Protein AF-A0A3Y6SQ77-F1 (afdb_monomer_lite)

Organism: Escherichia coli (NCBI:txid562)

Foldseek 3Di:
DWKWKAWPVVRDIDIDDQLAEEEEEDDVPTDIDIADPPPRHHDPQWDWDDDPQWIWTARPVRNYIYIHPNVCVVVDD

Radius of gyration: 12.24 Å; chains: 1; bounding box: 35×20×28 Å

pLDDT: mean 90.55, std 7.33, range [55.47, 97.12]

Sequence (77 aa):
MKMIFTGKVSGEKTVLTAGARHTVKAQAGEQYGLVDEVTGLVPDGVEADRSGDDLILRKKEDDTEIRIEGFWEECQP

Secondary structure (DSSP, 8-state):
-EEEEEETTTTEEEEEETT-EEEEE--TT--EEEEETTT-SPPTTEEEEEETTEEEEEEGGGTEEEEEETTTTS---

Structure (mmCIF, N/CA/C/O backbone):
data_AF-A0A3Y6SQ77-F1
#
_entry.id   AF-A0A3Y6SQ77-F1
#
loop_
_atom_site.group_PDB
_atom_site.id
_atom_site.type_symbol
_atom_site.label_atom_id
_atom_site.label_alt_id
_atom_site.label_comp_id
_atom_site.label_asym_id
_atom_site.label_entity_id
_atom_site.label_seq_id
_atom_site.pdbx_PDB_ins_code
_atom_site.Cartn_x
_atom_site.Cartn_y
_atom_site.Cartn_z
_atom_site.occupancy
_atom_site.B_iso_or_equiv
_atom_site.auth_seq_id
_atom_site.auth_comp_id
_atom_site.auth_asym_id
_atom_site.auth_atom_id
_atom_site.pdbx_PDB_model_num
ATOM 1 N N . MET A 1 1 ? 11.351 -2.757 -11.013 1.00 72.38 1 MET A N 1
ATOM 2 C CA . MET A 1 1 ? 11.148 -1.438 -10.372 1.00 72.38 1 MET A CA 1
ATOM 3 C C . MET A 1 1 ? 11.289 -1.591 -8.859 1.00 72.38 1 MET A C 1
ATOM 5 O O . MET A 1 1 ? 11.063 -2.698 -8.374 1.00 72.38 1 MET A O 1
ATOM 9 N N . LYS A 1 2 ? 11.696 -0.543 -8.131 1.00 86.94 2 LYS A N 1
ATOM 10 C CA . LYS A 1 2 ? 11.677 -0.519 -6.659 1.00 86.94 2 LYS A CA 1
ATOM 11 C C . LYS A 1 2 ? 10.735 0.585 -6.205 1.00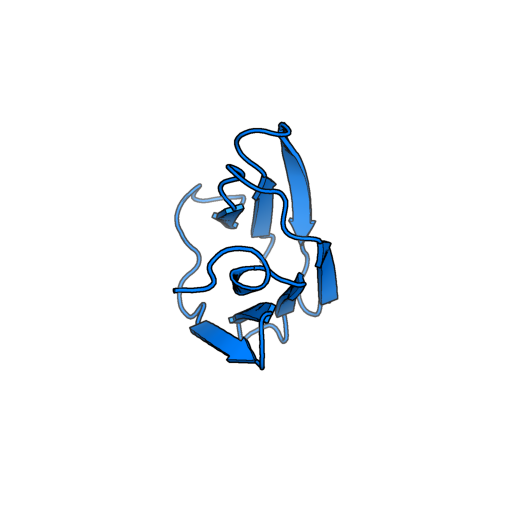 86.94 2 LYS A C 1
ATOM 13 O O . LYS A 1 2 ? 10.924 1.737 -6.581 1.00 86.94 2 LYS A O 1
ATOM 18 N N . MET A 1 3 ? 9.735 0.224 -5.418 1.00 91.69 3 MET A N 1
ATOM 19 C CA . MET A 1 3 ? 8.799 1.177 -4.831 1.00 91.69 3 MET A CA 1
ATOM 20 C C . MET A 1 3 ? 9.117 1.352 -3.355 1.00 91.69 3 MET A C 1
ATOM 22 O O . MET A 1 3 ? 9.712 0.484 -2.722 1.00 91.69 3 MET A O 1
ATOM 26 N N . ILE A 1 4 ? 8.708 2.477 -2.802 1.00 94.31 4 ILE A N 1
ATOM 27 C CA . ILE A 1 4 ? 8.837 2.797 -1.396 1.00 94.31 4 ILE A CA 1
ATOM 28 C C . ILE A 1 4 ? 7.431 3.019 -0.868 1.00 94.31 4 ILE A C 1
ATOM 30 O O . ILE A 1 4 ? 6.766 3.989 -1.233 1.00 94.31 4 ILE A O 1
ATOM 34 N N . PHE A 1 5 ? 7.005 2.114 0.000 1.00 94.75 5 PHE A N 1
ATOM 35 C CA . PHE A 1 5 ? 5.834 2.300 0.836 1.00 94.75 5 PHE A CA 1
ATOM 36 C C . PHE A 1 5 ? 6.230 3.072 2.094 1.00 94.75 5 PHE A C 1
ATOM 38 O O . PHE A 1 5 ? 7.277 2.788 2.681 1.00 94.75 5 PHE A O 1
ATOM 45 N N . THR A 1 6 ? 5.427 4.053 2.496 1.00 94.81 6 THR A N 1
ATOM 46 C CA . THR A 1 6 ? 5.690 4.862 3.689 1.00 94.81 6 THR A CA 1
ATOM 47 C C . THR A 1 6 ? 4.462 5.026 4.569 1.00 94.81 6 THR A C 1
ATOM 49 O O . THR A 1 6 ? 3.364 5.234 4.064 1.00 94.81 6 THR A O 1
ATOM 52 N N . GLY A 1 7 ? 4.668 5.012 5.886 1.00 93.62 7 GLY A N 1
ATOM 53 C CA . GLY A 1 7 ? 3.757 5.599 6.869 1.00 93.62 7 GLY A CA 1
ATOM 54 C C . GLY A 1 7 ? 4.293 6.975 7.253 1.00 93.62 7 GLY A C 1
ATOM 55 O O . GLY A 1 7 ? 5.370 7.082 7.839 1.00 93.62 7 GLY A O 1
ATOM 56 N N . LYS A 1 8 ? 3.612 8.055 6.860 1.00 88.81 8 LYS A N 1
ATOM 57 C CA . LYS A 1 8 ? 4.136 9.422 7.027 1.00 88.81 8 LYS A CA 1
ATOM 58 C C . LYS A 1 8 ? 4.240 9.860 8.487 1.00 88.81 8 LYS A C 1
ATOM 60 O O . LYS A 1 8 ? 5.136 10.636 8.804 1.00 88.81 8 LYS A O 1
ATOM 65 N N . VAL A 1 9 ? 3.322 9.426 9.346 1.00 87.94 9 VAL A N 1
ATOM 66 C CA . VAL A 1 9 ? 3.244 9.822 10.758 1.00 87.94 9 VAL A CA 1
ATOM 67 C C . VAL A 1 9 ? 4.175 8.961 11.608 1.00 87.94 9 VAL A C 1
ATOM 69 O O . VAL A 1 9 ? 4.933 9.497 12.413 1.00 87.94 9 VAL A O 1
ATOM 72 N N . SER A 1 10 ? 4.176 7.646 11.393 1.00 87.56 10 SER A N 1
ATOM 73 C CA . SER A 1 10 ? 5.085 6.690 12.043 1.00 87.56 10 SER A CA 1
ATOM 74 C C . SER A 1 10 ? 6.532 6.784 11.552 1.00 87.56 10 SER A C 1
ATOM 76 O O . SER A 1 10 ? 7.450 6.354 12.251 1.00 87.56 10 SER A O 1
ATOM 78 N N . GLY A 1 11 ? 6.755 7.336 10.356 1.00 89.69 11 GLY A N 1
ATOM 79 C CA . GLY A 1 11 ? 8.055 7.317 9.689 1.00 89.69 11 GLY A CA 1
ATOM 80 C C . GLY A 1 11 ? 8.422 5.943 9.124 1.00 89.69 11 GLY A C 1
ATOM 81 O O . GLY A 1 11 ? 9.582 5.727 8.764 1.00 89.69 11 GLY A O 1
ATOM 82 N N . GLU A 1 12 ? 7.463 5.012 9.048 1.00 90.69 12 GLU A N 1
ATOM 83 C CA . GLU A 1 12 ? 7.676 3.705 8.439 1.00 90.69 12 GLU A CA 1
ATOM 84 C C . GLU A 1 12 ? 8.093 3.871 6.975 1.00 90.69 12 GLU A C 1
ATOM 86 O O . GLU A 1 12 ? 7.555 4.702 6.238 1.00 90.69 12 GLU A O 1
ATOM 91 N N . LYS A 1 13 ? 9.075 3.075 6.549 1.00 93.62 13 LYS A N 1
ATOM 92 C CA . LYS A 1 13 ? 9.561 3.058 5.174 1.00 93.62 13 LYS A CA 1
ATOM 93 C C . LYS A 1 13 ? 9.954 1.641 4.784 1.00 93.62 13 LYS A C 1
ATOM 95 O O . LYS A 1 13 ? 10.921 1.096 5.312 1.00 93.62 13 LYS A O 1
ATOM 100 N N . THR A 1 14 ? 9.262 1.098 3.793 1.00 94.62 14 THR A N 1
ATOM 101 C CA . THR A 1 14 ? 9.485 -0.255 3.281 1.00 94.62 14 THR A CA 1
ATOM 102 C C . THR A 1 14 ? 9.796 -0.192 1.794 1.00 94.62 14 THR A C 1
ATOM 104 O O . THR A 1 14 ? 9.022 0.354 1.010 1.00 94.62 14 THR A O 1
ATOM 107 N N . VAL A 1 15 ? 10.935 -0.755 1.389 1.00 94.06 15 VAL A N 1
ATOM 108 C CA . VAL A 1 15 ? 11.286 -0.898 -0.031 1.00 94.06 15 VAL A CA 1
ATOM 109 C C . VAL A 1 15 ? 10.656 -2.179 -0.570 1.00 94.06 15 VAL A C 1
ATOM 111 O O . VAL A 1 15 ? 10.877 -3.263 -0.035 1.00 94.06 15 VAL A O 1
ATOM 114 N N . LEU A 1 16 ? 9.892 -2.050 -1.648 1.00 93.31 16 LEU A N 1
ATOM 115 C CA . LEU A 1 16 ? 9.189 -3.124 -2.334 1.00 93.31 16 LEU A CA 1
ATOM 116 C C . LEU A 1 16 ? 9.870 -3.411 -3.669 1.00 93.31 16 LEU A C 1
ATOM 118 O O . LEU A 1 16 ? 10.096 -2.509 -4.479 1.00 93.31 16 LEU A O 1
ATOM 122 N N . THR A 1 17 ? 10.186 -4.676 -3.908 1.00 91.88 17 THR A N 1
ATOM 123 C CA . THR A 1 17 ? 10.659 -5.174 -5.204 1.00 91.88 17 THR A CA 1
ATOM 124 C C . THR A 1 17 ? 9.496 -5.737 -6.017 1.00 91.88 17 THR A C 1
ATOM 126 O O . THR A 1 17 ? 8.425 -5.986 -5.473 1.00 91.88 17 THR A O 1
ATOM 129 N N . ALA A 1 18 ? 9.707 -5.984 -7.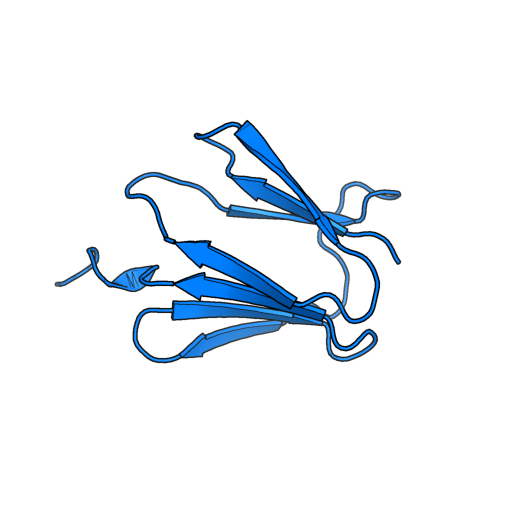312 1.00 90.81 18 ALA A N 1
ATOM 130 C CA . ALA A 1 18 ? 8.720 -6.691 -8.131 1.00 90.81 18 ALA A CA 1
ATOM 131 C C . ALA A 1 18 ? 8.315 -8.033 -7.483 1.00 90.81 18 ALA A C 1
ATOM 133 O O . ALA A 1 18 ? 9.163 -8.731 -6.919 1.00 90.81 18 ALA A O 1
ATOM 134 N N . GLY A 1 19 ? 7.025 -8.360 -7.538 1.00 92.25 19 GLY A N 1
ATOM 135 C CA . GLY A 1 19 ? 6.408 -9.523 -6.898 1.00 92.25 19 GLY A CA 1
ATOM 136 C C . GLY A 1 19 ? 6.233 -9.412 -5.380 1.00 92.25 19 GLY A C 1
ATOM 137 O O . GLY A 1 19 ? 5.898 -10.406 -4.734 1.00 92.25 19 GLY A O 1
ATOM 138 N N . ALA A 1 20 ? 6.509 -8.252 -4.770 1.00 93.81 20 ALA A N 1
ATOM 139 C CA . ALA A 1 20 ? 6.400 -8.109 -3.323 1.00 93.81 20 ALA A CA 1
ATOM 140 C C . ALA A 1 20 ? 4.939 -8.173 -2.861 1.00 93.81 20 ALA A C 1
ATOM 142 O O . ALA A 1 20 ? 4.041 -7.592 -3.468 1.00 93.81 20 ALA A O 1
ATOM 143 N N . ARG A 1 21 ? 4.720 -8.834 -1.724 1.00 95.50 21 ARG A N 1
ATOM 144 C CA . ARG A 1 21 ? 3.468 -8.756 -0.972 1.00 95.50 21 ARG A CA 1
ATOM 145 C C . ARG A 1 21 ? 3.767 -8.191 0.399 1.00 95.50 21 ARG A C 1
ATOM 147 O O . ARG A 1 21 ? 4.564 -8.765 1.140 1.00 95.50 21 ARG A O 1
ATOM 154 N N . HIS A 1 22 ? 3.158 -7.059 0.708 1.00 95.56 22 HIS A N 1
ATOM 155 C CA . HIS A 1 22 ? 3.346 -6.370 1.973 1.00 95.56 22 HIS A CA 1
ATOM 156 C C . HIS A 1 22 ? 2.009 -6.208 2.682 1.00 95.56 22 HIS A C 1
ATOM 158 O O . HIS A 1 22 ? 0.993 -5.926 2.052 1.00 95.56 22 HIS A O 1
ATOM 164 N N . THR A 1 23 ? 2.004 -6.400 3.994 1.00 96.12 23 THR A N 1
ATOM 165 C CA . THR A 1 23 ? 0.805 -6.261 4.816 1.00 96.12 23 THR A CA 1
ATOM 166 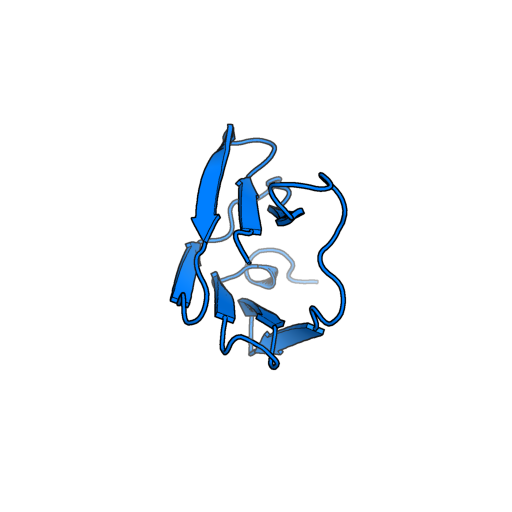C C . THR A 1 23 ? 1.152 -5.454 6.051 1.00 96.12 23 THR A C 1
ATOM 168 O O . THR A 1 23 ? 2.151 -5.737 6.713 1.00 96.12 23 THR A O 1
ATOM 171 N N . VAL A 1 24 ? 0.329 -4.455 6.341 1.00 95.12 24 VAL A N 1
ATOM 172 C CA . VAL A 1 24 ? 0.456 -3.569 7.496 1.00 95.12 24 VAL A CA 1
ATOM 173 C C . VAL A 1 24 ? -0.928 -3.323 8.080 1.00 95.12 24 VAL A C 1
ATOM 175 O O . VAL A 1 24 ? -1.913 -3.316 7.349 1.00 95.12 24 VAL A O 1
ATOM 178 N N . LYS A 1 25 ? -1.016 -3.119 9.394 1.00 94.50 25 LYS A N 1
ATOM 179 C CA . LYS A 1 25 ? -2.267 -2.714 10.039 1.00 94.50 25 LYS A CA 1
ATOM 180 C C . LYS A 1 25 ? -2.424 -1.204 9.992 1.00 94.50 25 LYS A C 1
ATOM 182 O O . LYS A 1 25 ? -1.472 -0.478 10.286 1.00 94.50 25 LYS A O 1
ATOM 187 N N . ALA A 1 26 ? -3.624 -0.750 9.658 1.00 92.94 26 ALA A N 1
ATOM 188 C CA . ALA A 1 26 ? -3.974 0.654 9.693 1.00 92.94 26 ALA A CA 1
ATOM 189 C C . ALA A 1 26 ? -3.792 1.224 11.105 1.00 92.94 26 ALA A C 1
ATOM 191 O O . ALA A 1 26 ? -4.131 0.589 12.104 1.00 92.94 26 ALA A O 1
ATOM 192 N N . GLN A 1 27 ? -3.263 2.440 11.184 1.00 91.00 27 GLN A N 1
ATOM 193 C CA . GLN A 1 27 ? -3.184 3.206 12.420 1.00 91.00 27 GLN A CA 1
ATOM 194 C C . GLN A 1 27 ? -4.035 4.467 12.276 1.00 91.00 27 GLN A C 1
ATOM 196 O O . GLN A 1 27 ? -3.940 5.184 11.280 1.00 91.00 27 GLN A O 1
ATOM 201 N N . ALA A 1 28 ? -4.878 4.751 13.270 1.00 87.31 28 ALA A N 1
ATOM 202 C CA . ALA A 1 28 ? -5.719 5.942 13.252 1.00 87.31 28 ALA A CA 1
ATOM 203 C C . ALA A 1 28 ? -4.859 7.215 13.155 1.00 87.31 28 ALA A C 1
ATOM 205 O O . ALA A 1 28 ? -3.931 7.419 13.937 1.00 87.31 28 ALA A O 1
ATOM 206 N N . GLY A 1 29 ? -5.174 8.071 12.181 1.00 88.69 29 GLY A N 1
ATOM 207 C CA . GLY A 1 29 ? -4.418 9.294 11.898 1.00 88.69 29 GLY A CA 1
ATOM 208 C C . GLY A 1 29 ? -3.155 9.099 11.051 1.00 88.69 29 GLY A C 1
ATOM 209 O O . GLY A 1 29 ? -2.510 10.093 10.722 1.00 88.69 29 GLY A O 1
ATOM 210 N N . GLU A 1 30 ? -2.809 7.869 10.663 1.00 91.94 30 GLU A N 1
ATOM 211 C CA . GLU A 1 30 ? -1.692 7.593 9.756 1.00 91.94 30 GLU A CA 1
ATOM 212 C C . GLU A 1 30 ? -2.033 7.959 8.304 1.00 91.94 30 GLU A C 1
ATOM 214 O O . GLU A 1 30 ? -3.185 7.910 7.866 1.00 91.94 30 GLU A O 1
ATOM 219 N N . GLN A 1 31 ? -1.008 8.333 7.539 1.00 92.25 31 GLN A N 1
ATOM 220 C CA . GLN A 1 31 ? -1.102 8.555 6.104 1.00 92.25 31 GLN A CA 1
ATOM 221 C C . GLN A 1 31 ? -0.109 7.659 5.381 1.00 92.25 31 GLN A C 1
ATOM 223 O O . GLN A 1 31 ? 1.106 7.821 5.510 1.00 92.25 31 GLN A O 1
ATOM 228 N N . TYR A 1 32 ? -0.636 6.775 4.546 1.00 93.19 32 TYR A N 1
ATOM 229 C CA . TYR A 1 32 ? 0.177 5.874 3.747 1.00 93.19 32 TYR A CA 1
ATOM 230 C C . TYR A 1 32 ? 0.541 6.498 2.399 1.00 93.19 32 TYR A C 1
ATOM 232 O O . TYR A 1 32 ? -0.284 7.140 1.746 1.00 93.19 32 TYR A O 1
ATOM 240 N N . GLY A 1 33 ? 1.794 6.329 1.989 1.00 92.69 33 GLY A N 1
ATOM 241 C CA . GLY A 1 33 ? 2.326 6.786 0.712 1.00 92.69 33 GLY A CA 1
ATOM 242 C C . GLY A 1 33 ? 2.956 5.643 -0.071 1.00 92.69 33 GLY A C 1
ATOM 243 O O . GLY A 1 33 ? 3.495 4.700 0.503 1.00 92.69 33 GLY A O 1
ATOM 244 N N . LEU A 1 34 ? 2.909 5.746 -1.396 1.00 93.06 34 LEU A N 1
ATOM 245 C CA . LEU A 1 34 ? 3.614 4.844 -2.296 1.00 93.06 34 LEU A CA 1
ATOM 246 C C . LEU A 1 34 ? 4.273 5.669 -3.398 1.00 93.06 34 LEU A C 1
ATOM 248 O O . LEU A 1 34 ? 3.590 6.385 -4.129 1.00 93.06 34 LEU A O 1
ATOM 252 N N . VAL A 1 35 ? 5.597 5.579 -3.496 1.00 92.75 35 VAL A N 1
ATOM 253 C CA . VAL A 1 35 ? 6.390 6.295 -4.505 1.00 92.75 35 VAL A CA 1
ATOM 254 C C . VAL A 1 35 ? 7.402 5.367 -5.161 1.00 92.75 35 VAL A C 1
ATOM 256 O O . VAL A 1 35 ? 7.855 4.402 -4.553 1.00 92.75 35 VAL A O 1
ATOM 259 N N . ASP A 1 36 ? 7.778 5.648 -6.399 1.00 91.19 36 ASP A N 1
ATOM 260 C CA . ASP A 1 36 ? 8.912 5.004 -7.056 1.00 91.19 36 ASP A CA 1
ATOM 261 C C . ASP A 1 36 ? 10.235 5.545 -6.485 1.00 91.19 36 ASP A C 1
ATOM 263 O O . ASP A 1 36 ? 10.390 6.749 -6.277 1.00 91.19 36 ASP A O 1
ATOM 267 N N . GLU A 1 37 ? 11.196 4.657 -6.214 1.00 89.62 37 GLU A N 1
ATOM 268 C CA . GLU A 1 37 ? 12.474 5.024 -5.582 1.00 89.62 37 GLU A CA 1
ATOM 269 C C . GLU A 1 37 ? 13.313 5.976 -6.449 1.00 89.62 37 GLU A C 1
ATOM 271 O O . GLU A 1 37 ? 14.052 6.800 -5.911 1.00 89.62 37 GLU A O 1
ATOM 276 N N . VAL A 1 38 ? 13.213 5.869 -7.777 1.00 87.88 38 VAL A N 1
ATOM 277 C CA . VAL A 1 38 ? 14.068 6.605 -8.718 1.00 87.88 38 VAL A CA 1
ATOM 278 C C . VAL A 1 38 ? 13.506 7.994 -9.003 1.00 87.88 38 VAL A C 1
ATOM 280 O O . VAL A 1 38 ? 14.244 8.976 -9.010 1.00 87.88 38 VAL A O 1
ATOM 283 N N . THR A 1 39 ? 12.202 8.079 -9.252 1.00 88.50 39 THR A N 1
ATOM 284 C CA . THR A 1 39 ? 11.519 9.317 -9.651 1.00 88.50 39 THR A CA 1
ATOM 285 C C . THR A 1 39 ? 10.943 10.088 -8.467 1.00 88.50 39 THR A C 1
ATOM 287 O O . THR A 1 39 ? 10.740 11.296 -8.571 1.00 88.50 39 THR A O 1
ATOM 290 N N . GLY A 1 40 ? 10.660 9.413 -7.348 1.00 87.56 40 GLY A N 1
ATOM 291 C CA . GLY A 1 40 ? 9.954 9.996 -6.205 1.00 87.56 40 GLY A CA 1
ATOM 292 C C . GLY A 1 40 ? 8.480 10.317 -6.481 1.00 87.56 40 GLY A C 1
ATOM 293 O O . GLY A 1 40 ? 7.839 10.974 -5.661 1.00 87.56 40 GLY A O 1
ATOM 294 N N . LEU A 1 41 ? 7.944 9.881 -7.623 1.00 88.75 41 LEU A N 1
ATOM 295 C CA . LEU A 1 41 ? 6.554 10.085 -8.025 1.00 88.75 41 LEU A CA 1
ATOM 296 C C . LEU A 1 41 ? 5.711 8.851 -7.702 1.00 88.75 41 LEU A C 1
ATOM 298 O O . LEU A 1 41 ? 6.241 7.778 -7.413 1.00 88.75 41 LEU A O 1
ATOM 302 N N . VAL A 1 42 ? 4.386 8.999 -7.757 1.00 86.19 42 VAL A N 1
ATOM 303 C CA . VAL A 1 42 ? 3.476 7.848 -7.685 1.00 86.19 42 VAL A CA 1
ATOM 304 C C . VAL A 1 42 ? 3.791 6.919 -8.865 1.00 86.19 42 VAL A C 1
ATOM 306 O O . VAL A 1 42 ? 3.840 7.411 -9.993 1.00 86.19 42 VAL A O 1
ATOM 309 N N . PRO A 1 43 ? 4.024 5.612 -8.643 1.00 86.88 43 PRO A N 1
ATOM 310 C CA . PRO A 1 43 ? 4.293 4.691 -9.737 1.00 86.88 43 PRO A CA 1
ATOM 311 C C . PRO A 1 43 ? 3.079 4.595 -10.667 1.00 86.88 43 PRO A C 1
ATOM 313 O O . PRO A 1 43 ? 1.946 4.451 -10.200 1.00 86.88 43 PRO A O 1
ATOM 316 N N . ASP A 1 44 ? 3.315 4.634 -11.977 1.00 88.56 44 ASP A N 1
ATOM 317 C CA . ASP A 1 44 ? 2.259 4.425 -12.967 1.00 88.56 44 ASP A CA 1
ATOM 318 C C . ASP A 1 44 ? 1.621 3.033 -12.817 1.00 88.56 44 ASP A C 1
ATOM 320 O O . ASP A 1 44 ? 2.278 2.056 -12.446 1.00 88.56 44 ASP A O 1
ATOM 324 N N . GLY A 1 45 ? 0.321 2.939 -13.110 1.00 88.62 45 GLY A N 1
ATOM 325 C CA . GLY A 1 45 ? -0.403 1.663 -13.127 1.00 88.62 45 GLY A CA 1
ATOM 326 C C . GLY A 1 45 ? -0.679 1.045 -11.750 1.00 88.62 45 GLY A C 1
ATOM 327 O O . GLY A 1 45 ? -1.033 -0.134 -11.680 1.00 88.62 45 GLY A O 1
ATOM 328 N N . VAL A 1 46 ? -0.519 1.806 -10.662 1.00 91.50 46 VAL A N 1
ATOM 329 C CA . VAL A 1 46 ? -1.004 1.404 -9.335 1.00 91.50 46 VAL A CA 1
ATOM 330 C C . VAL A 1 46 ? -2.516 1.603 -9.267 1.00 91.50 46 VAL A C 1
ATOM 332 O O . VAL A 1 46 ? -3.026 2.706 -9.453 1.00 91.50 46 VAL A O 1
ATOM 335 N N . GLU A 1 47 ? -3.226 0.525 -8.964 1.00 93.38 47 GLU A N 1
ATOM 336 C CA . GLU A 1 47 ? -4.656 0.509 -8.679 1.00 93.38 47 GLU A CA 1
ATOM 337 C C . GLU A 1 47 ? -4.873 0.466 -7.161 1.00 93.38 47 GLU A C 1
ATOM 339 O O . GLU A 1 47 ? -4.103 -0.160 -6.428 1.00 93.38 47 GLU A O 1
ATOM 344 N N . ALA A 1 48 ? -5.922 1.140 -6.693 1.00 93.81 48 ALA A N 1
ATOM 345 C CA . ALA A 1 48 ? -6.360 1.101 -5.305 1.00 93.81 48 ALA A CA 1
ATOM 346 C C . ALA A 1 48 ? -7.744 0.454 -5.238 1.00 93.81 48 ALA A C 1
ATOM 348 O O . ALA A 1 48 ? -8.699 0.962 -5.824 1.00 93.81 48 ALA A O 1
ATOM 349 N N . ASP A 1 49 ? -7.841 -0.644 -4.500 1.00 94.69 49 ASP A N 1
ATOM 350 C CA . ASP A 1 49 ? -9.052 -1.432 -4.319 1.00 94.69 49 ASP A CA 1
ATOM 351 C C . ASP A 1 49 ? -9.433 -1.499 -2.838 1.00 94.69 49 ASP A C 1
ATOM 353 O O . ASP A 1 49 ? -8.588 -1.439 -1.943 1.00 94.69 49 ASP A O 1
ATOM 357 N N . ARG A 1 50 ? -10.729 -1.672 -2.570 1.00 94.94 50 ARG A N 1
ATOM 358 C CA . ARG A 1 50 ? -11.252 -1.942 -1.226 1.00 94.94 50 ARG A CA 1
ATOM 359 C C . ARG A 1 50 ? -11.658 -3.406 -1.107 1.00 94.94 50 ARG A C 1
ATOM 361 O O . ARG A 1 50 ? -12.400 -3.911 -1.946 1.00 94.94 50 ARG A O 1
ATOM 368 N N . SER A 1 51 ? -11.236 -4.060 -0.027 1.00 95.06 51 SER A N 1
ATOM 369 C CA . SER A 1 51 ? -11.630 -5.427 0.320 1.00 95.06 51 SER A CA 1
ATOM 370 C C . SER A 1 51 ? -12.089 -5.481 1.776 1.00 95.06 51 SER A C 1
ATOM 372 O O . SER A 1 51 ? -11.268 -5.565 2.682 1.00 95.06 5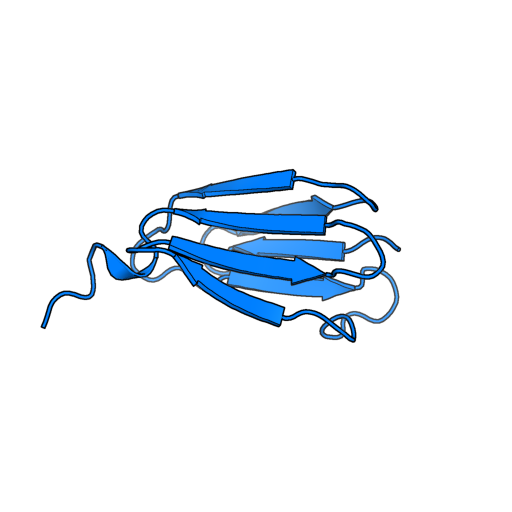1 SER A O 1
ATOM 374 N N . GLY A 1 52 ? -13.403 -5.441 2.013 1.00 94.00 52 GLY A N 1
ATOM 375 C CA . GLY A 1 52 ? -13.933 -5.309 3.374 1.00 94.00 52 GLY A CA 1
ATOM 376 C C . GLY A 1 52 ? -13.515 -3.968 3.978 1.00 94.00 52 GLY A C 1
ATOM 377 O O . GLY A 1 52 ? -13.832 -2.923 3.402 1.00 94.00 52 GLY A O 1
ATOM 378 N N . ASP A 1 53 ? -12.781 -4.002 5.087 1.00 94.69 53 ASP A N 1
ATOM 379 C CA . ASP A 1 53 ? -12.206 -2.814 5.731 1.00 94.69 53 ASP A CA 1
ATOM 380 C C . ASP A 1 53 ? -10.752 -2.546 5.328 1.00 94.69 53 ASP A C 1
ATOM 382 O O . ASP A 1 53 ? -10.174 -1.548 5.751 1.00 94.69 53 ASP A O 1
ATOM 386 N N . ASP A 1 54 ? -10.181 -3.373 4.451 1.00 96.06 54 ASP A N 1
ATOM 387 C CA . ASP A 1 54 ? -8.790 -3.267 4.024 1.00 96.06 54 ASP A CA 1
ATOM 388 C C . ASP A 1 54 ? -8.654 -2.450 2.738 1.00 96.06 54 ASP A C 1
ATOM 390 O O . ASP A 1 54 ? -9.404 -2.651 1.772 1.00 96.06 54 ASP A O 1
ATOM 394 N N . LEU A 1 55 ? -7.631 -1.594 2.692 1.00 95.62 55 LEU A N 1
ATOM 395 C CA . LEU A 1 55 ? -7.177 -0.918 1.477 1.00 95.62 55 LEU A CA 1
ATOM 396 C C . LEU A 1 55 ? -6.079 -1.751 0.810 1.00 95.62 55 LEU A C 1
ATOM 398 O O . LEU A 1 55 ? -5.057 -2.057 1.423 1.00 95.62 55 LEU A O 1
ATOM 402 N N . ILE A 1 56 ? -6.277 -2.093 -0.460 1.00 96.69 56 ILE A N 1
ATOM 403 C CA . ILE A 1 56 ? -5.325 -2.850 -1.270 1.00 96.69 56 ILE A CA 1
ATOM 404 C C . ILE A 1 56 ? -4.745 -1.929 -2.339 1.00 96.69 56 ILE A C 1
ATOM 406 O O . ILE A 1 56 ? -5.487 -1.355 -3.129 1.00 96.69 56 ILE A O 1
ATOM 410 N N . LEU A 1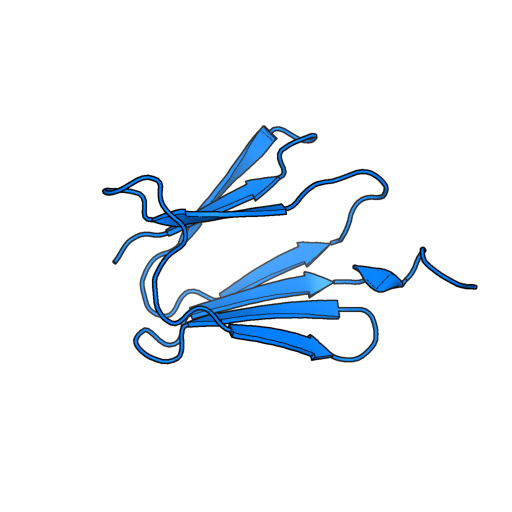 57 ? -3.421 -1.802 -2.395 1.00 94.75 57 LEU A N 1
ATOM 411 C CA . LEU A 1 57 ? -2.714 -1.141 -3.492 1.00 94.75 57 LEU A CA 1
ATOM 412 C C . LEU A 1 57 ? -2.038 -2.214 -4.339 1.00 94.75 57 LEU A C 1
ATOM 414 O O . LEU A 1 57 ? -1.239 -2.995 -3.817 1.00 94.75 57 LEU A O 1
ATOM 418 N N . ARG A 1 58 ? -2.337 -2.266 -5.637 1.00 93.81 58 ARG A N 1
ATOM 419 C CA . ARG A 1 58 ? -1.813 -3.299 -6.536 1.00 93.81 58 ARG A CA 1
ATOM 420 C C . ARG A 1 58 ? -1.199 -2.695 -7.789 1.00 93.81 58 ARG A C 1
ATOM 422 O O . ARG A 1 58 ? -1.804 -1.857 -8.443 1.00 93.81 58 ARG A O 1
ATOM 429 N N . LYS A 1 59 ? -0.027 -3.198 -8.178 1.00 91.50 59 LYS A N 1
ATOM 430 C CA . LYS A 1 59 ? 0.579 -2.947 -9.492 1.00 91.50 59 LYS A CA 1
ATOM 431 C C . LYS A 1 59 ? 0.622 -4.254 -10.273 1.00 91.50 59 LYS A C 1
ATOM 433 O O . LYS A 1 59 ? 1.469 -5.107 -10.010 1.00 91.50 59 LYS A O 1
ATOM 438 N N . LYS A 1 60 ? -0.304 -4.413 -11.224 1.00 88.56 60 LYS A N 1
ATOM 439 C CA . LYS A 1 60 ? -0.482 -5.658 -11.997 1.00 88.56 60 LYS A CA 1
ATOM 440 C C . LYS A 1 60 ? 0.739 -6.029 -12.835 1.00 88.56 60 LYS A C 1
ATOM 442 O O . LYS A 1 60 ? 1.058 -7.206 -12.933 1.00 88.56 60 LYS A O 1
ATOM 447 N N . GLU A 1 61 ? 1.414 -5.038 -13.415 1.00 89.06 61 GLU A N 1
ATOM 448 C CA . GLU A 1 61 ? 2.577 -5.256 -14.290 1.00 89.06 61 GLU A CA 1
ATOM 449 C C . GLU A 1 61 ? 3.701 -6.047 -13.608 1.00 89.06 61 GLU A C 1
ATOM 451 O O . GLU A 1 61 ? 4.353 -6.861 -14.253 1.00 89.06 61 GLU A O 1
ATOM 456 N N . ASP A 1 62 ? 3.897 -5.823 -12.306 1.00 89.31 62 ASP A N 1
ATOM 457 C CA . ASP A 1 62 ? 4.979 -6.416 -11.518 1.00 89.31 62 ASP A CA 1
ATOM 458 C C . ASP A 1 62 ? 4.451 -7.318 -10.384 1.00 89.31 62 ASP A C 1
ATOM 460 O O . ASP A 1 62 ? 5.186 -7.569 -9.432 1.00 89.31 62 ASP A O 1
ATOM 464 N N . ASP A 1 63 ? 3.180 -7.744 -10.427 1.00 91.75 63 ASP A N 1
ATOM 465 C CA . ASP A 1 63 ? 2.493 -8.559 -9.396 1.00 91.75 63 ASP A CA 1
ATOM 466 C C . ASP A 1 63 ? 2.772 -8.112 -7.944 1.00 91.75 63 ASP A C 1
ATOM 468 O O . ASP A 1 63 ? 2.990 -8.919 -7.041 1.00 91.75 63 ASP A O 1
ATOM 472 N N . THR A 1 64 ? 2.833 -6.797 -7.716 1.00 93.00 64 THR A N 1
ATOM 473 C CA . THR A 1 64 ? 3.094 -6.243 -6.382 1.00 93.00 64 THR A CA 1
ATOM 474 C C . THR A 1 64 ? 1.786 -5.865 -5.707 1.00 93.00 64 THR A C 1
ATOM 476 O O . THR A 1 64 ? 0.947 -5.200 -6.316 1.00 93.00 64 THR A O 1
ATOM 479 N N . GLU A 1 65 ? 1.630 -6.254 -4.444 1.00 95.50 65 GLU A N 1
ATOM 480 C CA . GLU A 1 65 ? 0.444 -5.974 -3.637 1.00 95.50 65 GLU A CA 1
ATOM 481 C C . GLU A 1 65 ? 0.833 -5.459 -2.250 1.00 95.50 65 GLU A C 1
ATOM 483 O O . GLU A 1 65 ? 1.705 -6.008 -1.574 1.00 95.50 65 GLU A O 1
ATOM 488 N N . ILE A 1 66 ? 0.144 -4.415 -1.809 1.00 96.06 66 ILE A N 1
ATOM 489 C CA . ILE A 1 66 ? 0.217 -3.889 -0.454 1.00 96.06 66 ILE A CA 1
ATOM 490 C C . ILE A 1 66 ? -1.188 -3.946 0.122 1.00 96.06 66 ILE A C 1
ATOM 492 O O . ILE A 1 66 ? -2.126 -3.435 -0.485 1.00 96.06 66 ILE A O 1
ATOM 496 N N . ARG A 1 67 ? -1.330 -4.547 1.296 1.00 97.12 67 ARG A N 1
ATOM 497 C CA . ARG A 1 67 ? -2.576 -4.592 2.052 1.00 97.12 67 ARG A CA 1
ATOM 498 C C . ARG A 1 67 ? -2.425 -3.781 3.325 1.00 97.12 67 ARG A C 1
ATOM 500 O O . ARG A 1 67 ? -1.578 -4.093 4.156 1.00 97.12 67 ARG A O 1
ATOM 507 N N . ILE A 1 68 ? -3.265 -2.770 3.471 1.00 96.44 68 ILE A N 1
ATOM 508 C CA . ILE A 1 68 ? -3.406 -1.990 4.692 1.00 96.44 68 ILE A CA 1
ATOM 509 C C . ILE A 1 68 ? -4.685 -2.482 5.372 1.00 96.44 68 ILE A C 1
ATOM 511 O O . ILE A 1 68 ? -5.792 -2.135 4.956 1.00 96.44 68 ILE A O 1
ATOM 515 N N . GLU A 1 69 ? -4.519 -3.359 6.357 1.00 96.69 69 GLU A N 1
ATOM 516 C CA . GLU A 1 69 ? -5.612 -4.030 7.062 1.00 96.69 69 GLU A CA 1
ATOM 517 C C . GLU A 1 69 ? -6.370 -3.058 7.966 1.00 96.69 69 GLU A C 1
ATOM 519 O O . GLU A 1 69 ? -5.744 -2.265 8.668 1.00 96.69 69 GLU A O 1
ATOM 524 N N . GLY A 1 70 ? -7.701 -3.131 7.974 1.00 94.56 70 GLY A N 1
ATOM 525 C CA . GLY A 1 70 ? -8.538 -2.311 8.858 1.00 94.56 70 GLY A CA 1
ATOM 526 C C . GLY A 1 70 ? -8.490 -0.808 8.558 1.00 94.56 70 GLY A C 1
ATOM 527 O O . GLY A 1 70 ? -8.809 0.009 9.418 1.00 94.56 70 GLY A O 1
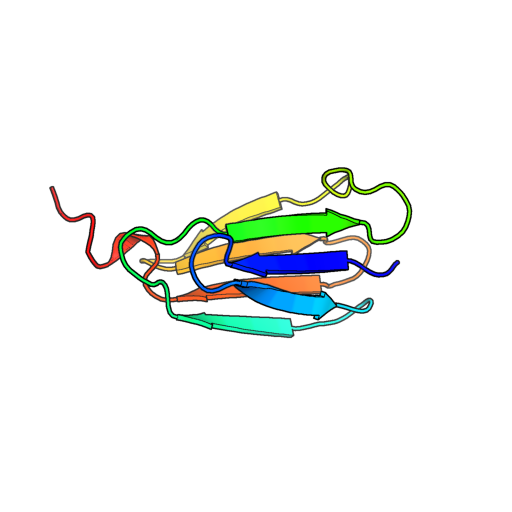ATOM 528 N N . PHE A 1 71 ? -8.108 -0.415 7.338 1.00 92.94 71 PHE A N 1
ATOM 529 C CA . PHE A 1 71 ? -8.049 0.989 6.914 1.00 92.94 71 PHE A CA 1
ATOM 530 C C . PHE A 1 71 ? -9.364 1.748 7.147 1.00 92.94 71 PHE A C 1
ATOM 532 O O . PHE A 1 71 ? -9.343 2.932 7.478 1.00 92.94 71 PHE A O 1
ATOM 539 N N . TRP A 1 72 ? -10.503 1.068 7.015 1.00 91.44 72 TRP A N 1
ATOM 540 C CA . TRP A 1 72 ? -11.826 1.627 7.294 1.00 91.44 72 TRP A CA 1
ATOM 541 C C . TRP A 1 72 ? -12.478 1.108 8.584 1.00 91.44 72 TRP A C 1
ATOM 543 O O . TRP A 1 72 ? -13.624 1.469 8.838 1.00 91.44 72 TRP A O 1
ATOM 553 N N . GLU A 1 73 ? -11.780 0.320 9.407 1.00 88.25 73 GLU A N 1
ATOM 554 C CA . GLU A 1 73 ? -12.354 -0.315 10.607 1.00 88.25 73 GLU A CA 1
ATOM 555 C C . GLU A 1 73 ? -12.838 0.722 11.636 1.00 88.25 73 GLU A C 1
ATOM 557 O O . GLU A 1 73 ? -13.942 0.606 12.159 1.00 88.25 73 GLU A O 1
ATOM 562 N N . GLU A 1 74 ? -12.057 1.783 11.861 1.00 76.38 74 GLU A N 1
ATOM 563 C CA . GLU A 1 74 ? -12.372 2.867 12.810 1.00 76.38 74 GLU A CA 1
ATOM 564 C C . GLU A 1 74 ? -13.193 4.011 12.175 1.00 76.38 74 GLU A C 1
ATOM 566 O O . GLU A 1 74 ? -13.716 4.881 12.869 1.00 76.38 74 GLU A O 1
ATOM 571 N N . CYS A 1 75 ? -13.332 4.038 10.843 1.00 66.12 75 CYS A N 1
ATOM 572 C CA . CYS A 1 75 ? -14.146 5.021 10.116 1.00 66.12 75 CYS A CA 1
ATOM 573 C C . CYS A 1 75 ? -15.594 4.537 9.962 1.00 66.12 75 CYS A C 1
ATOM 575 O O . CYS A 1 75 ? -16.126 4.488 8.848 1.00 66.12 75 CYS A O 1
ATOM 577 N N . GLN A 1 76 ? -16.225 4.159 11.074 1.00 55.47 76 GLN A N 1
ATOM 578 C CA . GLN A 1 76 ? -17.647 3.820 11.086 1.00 55.47 76 GLN A CA 1
ATOM 579 C C . GLN A 1 76 ? -18.507 5.098 11.162 1.00 55.47 76 GLN A C 1
ATOM 581 O O . GLN A 1 76 ? -18.103 6.054 11.828 1.00 55.47 76 GLN A O 1
ATOM 586 N N . PRO A 1 77 ? -19.636 5.150 10.428 1.00 59.62 77 PRO A N 1
ATOM 587 C CA . PRO A 1 77 ? -20.511 6.322 10.344 1.00 59.62 77 PRO A CA 1
ATOM 588 C C . PRO A 1 77 ? -21.161 6.723 11.673 1.00 59.62 77 PRO A C 1
ATOM 590 O O . PRO A 1 77 ? -21.414 5.832 12.516 1.00 59.62 77 PRO A O 1
#